Protein 1WRI (pdb70)

InterPro domains:
  IPR001041 2Fe-2S ferredoxin-type iron-sulfur binding domain [PF00111] (9-79)
  IPR001041 2Fe-2S ferredoxin-type iron-sulfur binding domain [PS51085] (2-91)
  IPR001041 2Fe-2S ferredoxin-type iron-sulfur binding domain [cd00207] (4-86)
  IPR006058 2Fe-2S ferredoxin, iron-sulphur binding site [PS00197] (37-45)
  IPR010241 Ferredoxin [2Fe-2S], plant and bacteria [TIGR02008] (1-93)
  IPR012675 Beta-grasp domain superfamily [G3DSA:3.10.20.30] (1-93)
  IPR036010 2Fe-2S ferredoxin-like superfamily [SSF54292] (2-92)

Structure (mmCIF, N/CA/C/O backbone):
data_1WRI
#
_entry.id   1WRI
#
_cell.length_a   97.544
_cell.length_b   29.411
_cell.length_c   32.561
_cell.angle_alpha   90.00
_cell.angle_beta   103.94
_cell.angle_gamma   90.00
#
_symmetry.space_group_name_H-M   'C 1 2 1'
#
loop_
_entity.id
_entity.type
_entity.pdbx_description
1 polymer 'Ferredoxin II'
2 non-polymer 'FE2/S2 (INORGANIC) CLUSTER'
3 non-polymer BENZAMIDINE
4 water water
#
loop_
_atom_site.group_PDB
_atom_site.id
_atom_site.type_symbol
_atom_site.label_atom_id
_atom_site.label_alt_id
_atom_site.label_comp_id
_atom_site.label_asym_id
_atom_site.label_entity_id
_atom_site.label_seq_id
_atom_site.pdbx_PDB_ins_code
_atom_site.Cartn_x
_atom_site.Cartn_y
_atom_site.Cartn_z
_atom_site.occupancy
_atom_site.B_iso_or_equiv
_atom_site.auth_seq_id
_atom_site.auth_comp_id
_atom_site.auth_asym_id
_atom_site.auth_atom_id
_atom_site.pdbx_PDB_model_num
ATOM 1 N N . ALA A 1 1 ? 24.979 13.166 -13.450 1.00 20.99 1 ALA A N 1
ATOM 2 C CA . ALA A 1 1 ? 26.159 13.388 -12.610 1.00 18.27 1 ALA A CA 1
ATOM 3 C C . ALA A 1 1 ? 26.142 14.842 -12.151 1.00 15.32 1 ALA A C 1
ATOM 4 O O . ALA A 1 1 ? 25.425 15.659 -12.718 1.00 19.82 1 ALA A O 1
ATOM 6 N N . TYR A 1 2 ? 26.931 15.088 -11.123 1.00 13.72 2 TYR A N 1
ATOM 7 C CA . TYR A 1 2 ? 27.131 16.458 -10.674 1.00 12.75 2 TYR A CA 1
ATOM 8 C C . TYR A 1 2 ? 28.2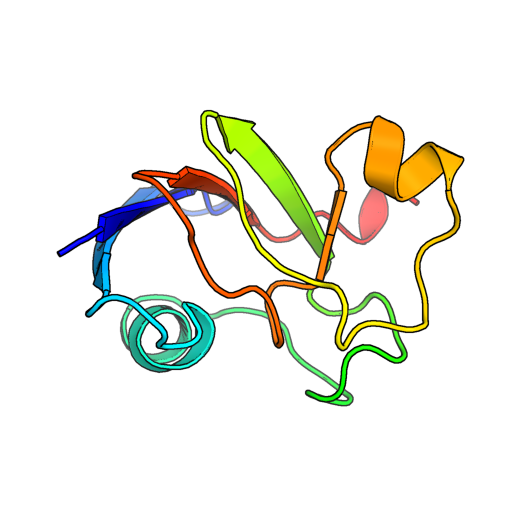91 17.147 -11.386 1.00 12.94 2 TYR A C 1
ATOM 9 O O . TYR A 1 2 ? 29.385 16.587 -11.478 1.00 16.15 2 TYR A O 1
ATOM 18 N N . LYS A 1 3 ? 28.061 18.363 -11.847 1.00 13.70 3 LYS A N 1
ATOM 19 C CA . LYS A 1 3 ? 29.125 19.159 -12.450 1.00 13.81 3 LYS A CA 1
ATOM 20 C C . LYS A 1 3 ? 29.905 19.876 -11.345 1.00 13.54 3 LYS A C 1
ATOM 21 O O . LYS A 1 3 ? 29.314 20.614 -10.565 1.00 16.37 3 LYS A O 1
ATOM 27 N N . VAL A 1 4 ? 31.213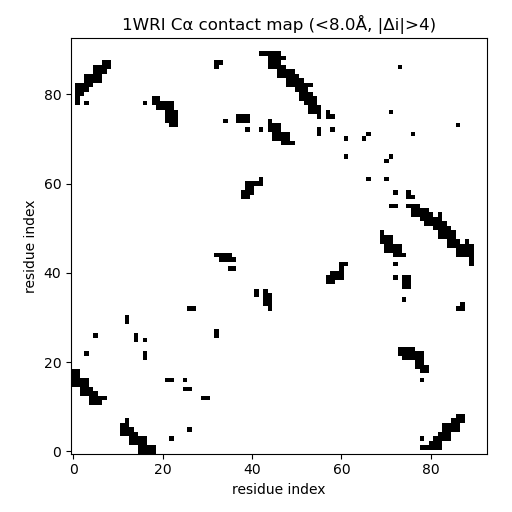 19.638 -11.281 1.00 12.08 4 VAL A N 1
ATOM 28 C CA . VAL A 1 4 ? 32.071 20.280 -10.259 1.00 11.18 4 VAL A CA 1
ATOM 29 C C . VAL A 1 4 ? 33.010 21.207 -10.993 1.00 11.18 4 VAL A C 1
ATOM 30 O O . VAL A 1 4 ? 33.724 20.759 -11.908 1.00 13.73 4 VAL A O 1
ATOM 34 N N . THR A 1 5 ? 33.035 22.462 -10.595 1.00 10.63 5 THR A N 1
ATOM 35 C CA . THR A 1 5 ? 34.046 23.387 -11.090 1.00 10.88 5 THR A CA 1
ATOM 36 C C . THR A 1 5 ? 34.970 23.757 -9.931 1.00 9.89 5 THR A C 1
ATOM 37 O O . THR A 1 5 ? 34.488 24.264 -8.915 1.00 10.86 5 THR A O 1
ATOM 41 N N . LEU A 1 6 ? 36.250 23.495 -10.118 1.00 9.97 6 LEU A N 1
ATOM 42 C CA . LEU A 1 6 ? 37.280 23.941 -9.166 1.00 9.92 6 LEU A CA 1
ATOM 43 C C . LEU A 1 6 ? 37.951 25.176 -9.721 1.00 10.12 6 LEU A C 1
ATOM 44 O O . LEU A 1 6 ? 38.537 25.119 -10.811 1.00 12.04 6 LEU A O 1
ATOM 49 N N . LYS A 1 7 ? 37.834 26.298 -9.029 1.00 9.69 7 LYS A N 1
ATOM 50 C CA . LYS A 1 7 ? 38.446 27.592 -9.400 1.00 10.55 7 LYS A CA 1
ATOM 51 C C . LYS A 1 7 ? 39.758 27.647 -8.647 1.00 9.62 7 LYS A C 1
ATOM 52 O O . LYS A 1 7 ? 39.763 27.938 -7.440 1.00 10.50 7 LYS A O 1
ATOM 58 N N . THR A 1 8 ? 40.866 27.302 -9.341 1.00 11.97 8 THR A N 1
ATOM 59 C CA . THR A 1 8 ? 42.175 27.226 -8.715 1.00 11.46 8 THR A CA 1
ATOM 60 C C . THR A 1 8 ? 42.929 28.506 -8.978 1.00 12.34 8 THR A C 1
ATOM 61 O O . THR A 1 8 ? 42.576 29.255 -9.889 1.00 15.13 8 THR A O 1
ATOM 65 N N . PRO A 1 9 ? 44.016 28.786 -8.277 1.00 12.84 9 PRO A N 1
ATOM 66 C CA . PRO A 1 9 ? 44.805 29.966 -8.577 1.00 15.88 9 PRO A CA 1
ATOM 67 C C . PRO A 1 9 ? 45.363 29.999 -9.997 1.00 20.66 9 PRO A C 1
ATOM 68 O O . PRO A 1 9 ? 45.661 31.091 -10.450 1.00 31.19 9 PRO A O 1
ATOM 72 N N . ASP A 1 10 ? 45.455 28.839 -10.622 1.00 19.03 10 ASP A N 1
ATOM 73 C CA . ASP A 1 10 ? 46.015 28.743 -11.982 1.00 23.18 10 ASP A CA 1
ATOM 74 C C . ASP A 1 10 ? 44.952 28.403 -13.007 1.00 21.79 10 ASP A C 1
ATOM 75 O O . ASP A 1 10 ? 45.295 27.930 -14.092 1.00 33.25 10 ASP A O 1
ATOM 80 N N . GLY A 1 11 ? 43.689 28.633 -12.772 1.00 17.09 11 GLY A N 1
ATOM 81 C CA . GLY A 1 11 ? 42.649 28.347 -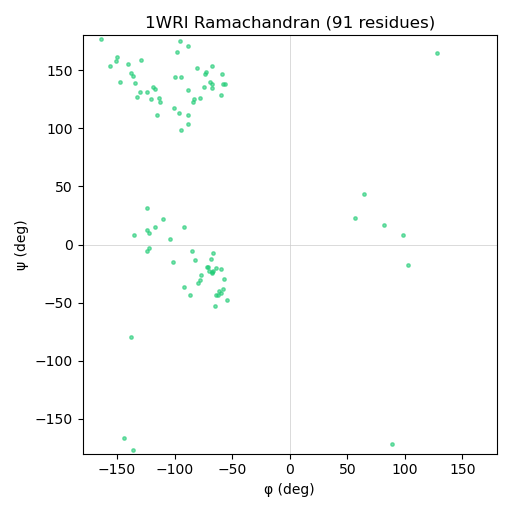13.763 1.00 15.63 11 GLY A CA 1
ATOM 82 C C . GLY A 1 11 ? 41.539 27.511 -13.194 1.00 13.27 11 GLY A C 1
ATOM 83 O O . GLY A 1 11 ? 41.690 26.923 -12.133 1.00 14.86 11 GLY A O 1
ATOM 84 N N . ASP A 1 12 ? 40.446 27.490 -13.931 1.00 12.04 12 ASP A N 1
ATOM 85 C CA . ASP A 1 12 ? 39.279 26.720 -13.526 1.00 12.47 12 ASP A CA 1
ATOM 86 C C . ASP A 1 12 ? 39.241 25.396 -14.277 1.00 12.87 12 ASP A C 1
ATOM 87 O O . ASP A 1 12 ? 39.609 25.332 -15.444 1.00 14.64 12 ASP A O 1
ATOM 92 N N . ILE A 1 13 ? 38.784 24.340 -13.607 1.00 13.02 13 ILE A N 1
ATOM 93 C CA . ILE A 1 13 ? 38.545 23.093 -14.315 1.00 14.29 13 ILE A CA 1
ATOM 94 C C . ILE A 1 13 ? 37.194 22.536 -13.884 1.00 13.85 13 ILE A C 1
ATOM 95 O O . ILE A 1 13 ? 36.844 22.546 -12.728 1.00 14.94 13 ILE A O 1
ATOM 100 N N . THR A 1 14 ? 36.473 22.018 -14.851 1.00 15.81 14 THR A N 1
ATOM 101 C CA . THR A 1 14 ? 35.137 21.460 -14.617 1.00 15.12 14 THR A CA 1
ATOM 102 C C . THR A 1 14 ? 35.146 19.996 -14.978 1.00 15.64 14 THR A C 1
ATOM 103 O O . THR A 1 14 ? 35.725 19.633 -16.021 1.00 20.59 14 THR A O 1
ATOM 107 N N . PHE A 1 15 ? 34.540 19.186 -14.126 1.00 15.56 15 PHE A N 1
ATOM 108 C CA . PHE A 1 15 ? 34.452 17.759 -14.377 1.00 16.02 15 PHE A CA 1
ATOM 109 C C . PHE A 1 15 ? 33.186 17.201 -13.750 1.00 15.93 15 PHE A C 1
ATOM 110 O O . PHE A 1 15 ? 32.606 17.794 -12.845 1.00 18.06 15 PHE A O 1
ATOM 118 N N . ASP A 1 16 ? 32.686 16.036 -14.130 1.00 16.11 16 ASP A N 1
ATOM 119 C CA . ASP A 1 16 ? 31.558 15.386 -13.539 1.00 17.19 16 ASP A CA 1
ATOM 120 C C . ASP A 1 16 ? 31.931 14.378 -12.477 1.00 15.38 16 ASP A C 1
ATOM 121 O O . ASP A 1 16 ? 32.958 13.683 -12.522 1.00 18.72 16 ASP A O 1
ATOM 126 N N . VAL A 1 17 ? 31.074 14.316 -11.454 1.00 15.58 17 VAL A N 1
ATOM 127 C CA . VAL A 1 17 ? 31.203 13.376 -10.329 1.00 15.55 17 VAL A CA 1
ATOM 128 C C . VAL A 1 17 ? 29.918 12.567 -10.232 1.00 15.77 17 VAL A C 1
ATOM 129 O O . VAL A 1 17 ? 28.825 13.131 -10.216 1.00 17.75 17 VAL A O 1
ATOM 133 N N . GLU A 1 18 ? 30.026 11.243 -10.136 1.00 17.41 18 GLU A N 1
ATOM 134 C CA . GLU A 1 18 ? 28.852 10.388 -9.961 1.00 16.95 18 GLU A CA 1
ATOM 135 C C . GLU A 1 18 ? 28.277 10.614 -8.558 1.00 13.55 18 GLU A C 1
ATOM 136 O O . GLU A 1 18 ? 29.014 10.768 -7.597 1.00 14.94 18 GLU A O 1
ATOM 142 N N . PRO A 1 19 ? 26.953 10.661 -8.463 1.00 15.17 19 PRO A N 1
ATOM 143 C CA . PRO A 1 19 ? 26.348 11.038 -7.181 1.00 13.47 19 PRO A CA 1
ATOM 144 C C . PRO A 1 19 ? 26.738 10.104 -6.073 1.00 13.13 19 PRO A C 1
ATOM 145 O O . PRO A 1 19 ? 26.633 8.877 -6.149 1.00 15.24 19 PRO A O 1
ATOM 149 N N . GLY A 1 20 ? 27.213 10.722 -5.003 1.00 12.37 20 GLY A N 1
ATOM 150 C CA . GLY A 1 20 ? 27.677 9.966 -3.845 1.00 13.46 20 GLY A CA 1
ATOM 151 C C . GLY A 1 20 ? 29.169 9.877 -3.744 1.00 12.05 20 GLY A C 1
ATOM 152 O O . GLY A 1 20 ? 29.692 9.564 -2.671 1.00 13.43 20 GLY A O 1
ATOM 153 N N . GLU A 1 21 ? 29.900 10.150 -4.829 1.00 12.43 21 GLU A N 1
ATOM 154 C CA . GLU A 1 21 ? 31.344 10.118 -4.792 1.00 12.83 21 GLU A CA 1
ATOM 155 C C . GLU A 1 21 ? 31.922 11.397 -4.208 1.00 11.60 21 GLU A C 1
ATOM 156 O O . GLU A 1 21 ? 31.321 12.494 -4.346 1.00 13.27 21 GLU A O 1
ATOM 162 N N . ARG A 1 22 ? 33.088 11.317 -3.591 1.00 13.65 22 ARG A N 1
ATOM 163 C CA . ARG A 1 22 ? 33.901 12.473 -3.215 1.00 13.32 22 ARG A CA 1
ATOM 164 C C . ARG A 1 22 ? 34.433 13.184 -4.442 1.00 14.14 22 ARG A C 1
ATOM 165 O O . ARG A 1 22 ? 34.902 12.560 -5.411 1.00 17.58 22 ARG A O 1
ATOM 178 N N . LEU A 1 23 ? 34.417 14.520 -4.435 1.00 10.57 23 LEU A N 1
ATOM 179 C CA . LEU A 1 23 ? 34.969 15.242 -5.573 1.00 11.76 23 LEU A CA 1
ATOM 180 C C 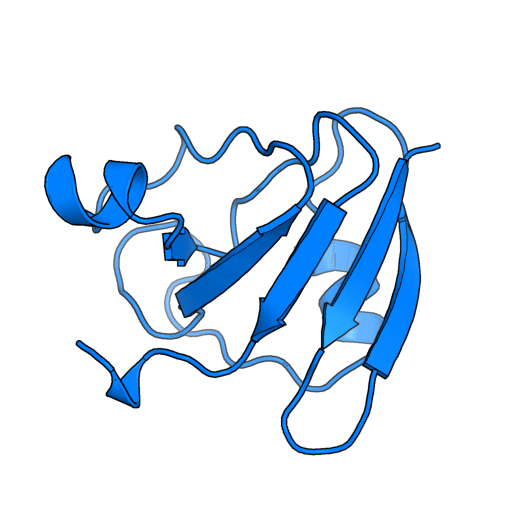. LEU A 1 23 ? 36.479 15.154 -5.654 1.00 11.30 23 LEU A C 1
ATOM 181 O O . LEU A 1 23 ? 37.028 15.402 -6.755 1.00 12.54 23 LEU A O 1
ATOM 186 N N . ILE A 1 24 ? 37.165 14.815 -4.549 1.00 10.85 24 ILE A N 1
ATOM 187 C CA . ILE A 1 24 ? 38.618 14.861 -4.590 1.00 11.16 24 ILE A CA 1
ATOM 188 C C . ILE A 1 24 ? 39.214 13.786 -5.460 1.00 11.89 24 ILE A C 1
ATOM 189 O O . ILE A 1 24 ? 40.340 13.931 -5.936 1.00 13.59 24 ILE A O 1
ATOM 194 N N . ASP A 1 25 ? 38.443 12.691 -5.682 1.00 13.47 25 ASP A N 1
ATOM 195 C CA . ASP A 1 25 ? 39.068 11.592 -6.435 1.00 17.71 25 ASP A CA 1
ATOM 196 C C . ASP A 1 25 ? 39.396 12.014 -7.834 1.00 18.39 25 ASP A C 1
ATOM 197 O O . ASP A 1 25 ? 40.519 11.839 -8.277 1.00 23.14 25 ASP A O 1
ATOM 202 N N . ILE A 1 26 ? 38.432 12.549 -8.565 1.00 16.02 26 ILE A N 1
ATOM 203 C CA . ILE A 1 26 ? 38.719 13.039 -9.928 1.00 16.40 26 ILE A CA 1
ATOM 204 C C . ILE A 1 26 ? 39.372 14.395 -9.825 1.00 14.89 26 ILE A C 1
ATOM 205 O O . ILE A 1 26 ? 40.262 14.700 -10.630 1.00 16.16 26 ILE A O 1
ATOM 210 N N . GLY A 1 27 ? 39.043 15.224 -8.830 1.00 13.89 27 GLY A N 1
ATOM 211 C CA . GLY A 1 27 ? 39.680 16.534 -8.721 1.00 13.44 27 GLY A CA 1
ATOM 212 C C . GLY A 1 27 ? 41.191 16.454 -8.700 1.00 12.66 27 GLY A C 1
ATOM 213 O O . GLY A 1 27 ? 41.867 17.225 -9.392 1.00 15.25 27 GLY A O 1
ATOM 214 N N . SER A 1 28 ? 41.736 15.535 -7.860 1.00 13.55 28 SER A N 1
ATOM 215 C CA . SER A 1 28 ? 43.201 15.377 -7.798 1.00 15.52 28 SER A CA 1
ATOM 216 C C . SER A 1 28 ? 43.816 14.891 -9.084 1.00 17.79 28 SER A C 1
ATOM 217 O O . SER A 1 28 ? 45.033 14.971 -9.284 1.00 21.54 28 SER A O 1
ATOM 221 N N . GLU A 1 29 ? 42.996 14.282 -9.951 1.00 20.29 29 GLU A N 1
ATOM 222 C CA . GLU A 1 29 ? 43.457 13.827 -11.278 1.00 23.99 29 GLU A CA 1
ATOM 223 C C . GLU A 1 29 ? 43.553 15.005 -12.237 1.00 22.82 29 GLU A C 1
ATOM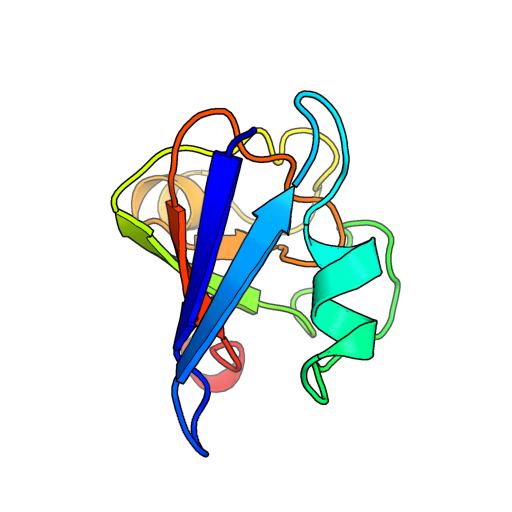 224 O O . GLU A 1 29 ? 44.389 15.118 -13.128 1.00 35.01 29 GLU A O 1
ATOM 230 N N . LYS A 1 30 ? 42.693 16.014 -12.030 1.00 18.21 30 LYS A N 1
ATOM 231 C CA . LYS A 1 30 ? 42.538 17.084 -13.003 1.00 19.49 30 LYS A CA 1
ATOM 232 C C . LYS A 1 30 ? 43.271 18.357 -12.606 1.00 18.31 30 LYS A C 1
ATOM 233 O O . LYS A 1 30 ? 43.486 19.233 -13.464 1.00 25.60 30 LYS A O 1
ATOM 239 N N . ALA A 1 31 ? 43.662 18.436 -11.336 1.00 16.60 31 ALA A N 1
ATOM 240 C CA . ALA A 1 31 ? 44.367 19.622 -10.830 1.00 16.93 31 ALA A CA 1
ATOM 241 C C . ALA A 1 31 ? 45.292 19.187 -9.686 1.00 15.26 31 ALA A C 1
ATOM 242 O O . ALA A 1 31 ? 45.082 18.156 -9.075 1.00 17.50 31 ALA A O 1
ATOM 244 N N . ASP A 1 32 ? 46.308 20.010 -9.434 1.00 15.77 32 ASP A N 1
ATOM 245 C CA . ASP A 1 32 ? 47.187 19.742 -8.283 1.00 16.11 32 ASP A CA 1
ATOM 246 C C . ASP A 1 32 ? 46.521 20.447 -7.111 1.00 14.47 32 ASP A C 1
ATOM 247 O O . ASP A 1 32 ? 46.426 21.689 -7.043 1.00 23.17 32 ASP A O 1
ATOM 252 N N . LEU A 1 33 ? 46.016 19.649 -6.202 1.00 10.95 33 LEU A N 1
ATOM 253 C CA . LEU A 1 33 ? 45.249 20.130 -5.072 1.00 10.51 33 LEU A CA 1
ATOM 254 C C . LEU A 1 33 ? 45.956 19.806 -3.782 1.00 9.77 33 LEU A C 1
ATOM 255 O O . LEU A 1 33 ? 46.400 18.70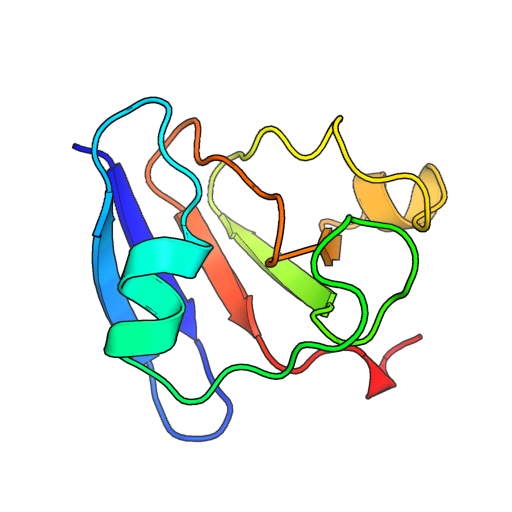0 -3.598 1.00 11.45 33 LEU A O 1
ATOM 260 N N . PRO A 1 34 ? 46.083 20.734 -2.832 1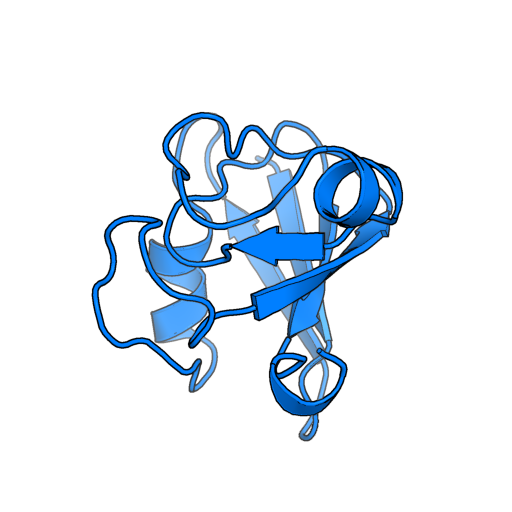.00 9.33 34 PRO A N 1
ATOM 261 C CA . PRO A 1 34 ? 46.841 20.428 -1.610 1.00 9.14 34 PRO A CA 1
ATOM 262 C C . PRO A 1 34 ? 46.100 19.529 -0.670 1.00 8.04 34 PRO A C 1
ATOM 263 O O . PRO A 1 34 ? 44.910 19.747 -0.392 1.00 9.25 34 PRO A O 1
ATOM 267 N N . LEU A 1 35 ? 46.804 18.552 -0.140 1.00 9.11 35 LEU A N 1
ATOM 268 C CA . LEU A 1 35 ? 46.277 17.609 0.796 1.00 9.55 35 LEU A CA 1
ATOM 269 C C . LEU A 1 35 ? 47.331 17.326 1.864 1.00 8.87 35 LEU A C 1
ATOM 270 O O . LEU A 1 35 ? 48.514 17.360 1.587 1.00 9.93 35 LEU A O 1
ATOM 277 N N . SER A 1 36 ? 46.893 16.906 3.041 1.00 10.72 36 SER A N 1
ATOM 278 C CA . SER A 1 36 ? 47.770 16.454 4.108 1.00 12.13 36 SER A CA 1
ATOM 279 C C . SER A 1 36 ? 47.154 15.206 4.759 1.00 11.78 36 SER A C 1
ATOM 280 O O . SER A 1 36 ? 47.583 14.084 4.475 1.00 15.17 36 SER A O 1
ATOM 284 N N . CYS A 1 37 ? 46.180 15.368 5.633 1.00 12.03 37 CYS A N 1
ATOM 285 C CA . CYS A 1 37 ? 45.607 14.245 6.363 1.00 12.97 37 CYS A CA 1
ATOM 286 C C . CYS A 1 37 ? 44.644 13.387 5.542 1.00 12.85 37 CYS A C 1
ATOM 287 O O . CYS A 1 37 ? 44.471 12.218 5.833 1.00 15.03 37 CYS A O 1
ATOM 290 N N . GLN A 1 38 ? 44.011 13.972 4.520 1.00 12.36 38 GLN A N 1
ATOM 291 C CA . GLN A 1 38 ? 43.000 13.350 3.680 1.00 13.23 38 GLN A CA 1
ATOM 292 C C . GLN A 1 38 ? 41.803 12.802 4.454 1.00 14.73 38 GLN A C 1
ATOM 293 O O . GLN A 1 38 ? 41.069 11.939 3.924 1.00 18.26 38 GLN A O 1
ATOM 299 N N . ALA A 1 39 ? 41.564 13.313 5.653 1.00 13.38 39 ALA A N 1
ATOM 300 C CA . ALA A 1 39 ? 40.584 12.719 6.555 1.00 15.53 39 ALA A CA 1
ATOM 301 C C . ALA A 1 39 ? 39.684 13.749 7.217 1.00 14.14 39 ALA A C 1
ATOM 302 O O . ALA A 1 39 ? 38.894 13.425 8.092 1.00 20.17 39 ALA A O 1
ATOM 304 N N . GLY A 1 40 ? 39.758 14.993 6.810 1.00 12.44 40 GLY A N 1
ATOM 305 C CA . GLY A 1 40 ? 38.862 15.989 7.378 1.00 12.36 40 GLY A CA 1
ATOM 306 C C . GLY A 1 40 ? 39.306 16.561 8.713 1.00 11.65 40 GLY A C 1
ATOM 307 O O . GLY A 1 40 ? 38.476 17.192 9.360 1.00 13.45 40 GLY A O 1
ATOM 308 N N . ALA A 1 41 ? 40.577 16.393 9.068 1.00 12.30 41 ALA A N 1
ATOM 309 C CA . ALA A 1 41 ? 41.047 16.795 10.391 1.00 13.09 41 ALA A CA 1
ATOM 310 C C . ALA A 1 41 ? 42.072 17.878 10.371 1.00 12.25 41 ALA A C 1
ATOM 311 O O . ALA A 1 41 ? 42.755 18.126 11.378 1.00 21.41 41 ALA A O 1
ATOM 313 N N . CYS A 1 42 ? 42.258 18.577 9.264 1.00 11.95 42 CYS A N 1
ATOM 314 C CA . CYS A 1 42 ? 43.193 19.689 9.203 1.00 12.30 42 CYS A CA 1
ATOM 315 C C . CYS A 1 42 ? 42.560 20.734 8.277 1.00 13.19 42 CYS A C 1
ATOM 316 O O . CYS A 1 42 ? 41.351 20.711 7.992 1.00 16.81 42 CYS A O 1
ATOM 319 N N . SER A 1 43 ? 43.297 21.701 7.842 1.00 14.92 43 SER A N 1
ATOM 320 C CA . SER A 1 43 ? 42.724 22.688 6.935 1.00 12.73 43 SER A CA 1
ATOM 321 C C . SER A 1 43 ? 43.558 22.743 5.664 1.00 10.59 43 SER A C 1
ATOM 322 O O . SER A 1 43 ? 43.375 23.690 4.888 1.00 10.73 43 SER A O 1
ATOM 325 N N . THR A 1 44 ? 44.464 21.785 5.419 1.00 9.43 44 THR A N 1
ATOM 326 C CA . THR A 1 44 ? 45.363 21.908 4.267 1.00 9.48 44 THR A CA 1
ATOM 327 C C . THR A 1 44 ? 44.612 22.034 2.953 1.00 7.88 44 THR A C 1
ATOM 328 O O . THR A 1 44 ? 45.018 22.786 2.056 1.00 8.82 44 THR A O 1
ATOM 332 N N . CYS A 1 45 ? 43.524 21.304 2.835 1.00 8.04 45 CYS A N 1
ATOM 333 C CA . CYS A 1 45 ? 42.740 21.218 1.590 1.00 7.51 45 CYS A CA 1
ATOM 334 C C . CYS A 1 45 ? 41.636 22.238 1.543 1.00 7.36 45 CYS A C 1
ATOM 335 O O . CYS A 1 45 ? 40.731 22.151 0.687 1.00 8.25 45 CYS A O 1
ATOM 338 N N . LEU A 1 46 ? 41.656 23.263 2.403 1.00 7.58 46 LEU A N 1
ATOM 339 C CA . LEU A 1 46 ? 40.523 24.190 2.492 1.00 7.61 46 LEU A CA 1
ATOM 340 C C . LEU A 1 46 ? 40.188 24.825 1.145 1.00 7.08 46 LEU A C 1
ATOM 341 O O . LEU A 1 46 ? 41.075 25.258 0.396 1.00 7.68 46 LEU A O 1
ATOM 346 N N . GLY A 1 47 ? 38.894 24.907 0.907 1.00 7.49 47 GLY A N 1
ATOM 347 C CA . GLY A 1 47 ? 38.353 25.676 -0.218 1.00 7.74 47 GLY A CA 1
ATOM 348 C C . GLY A 1 47 ? 37.162 26.479 0.257 1.00 7.19 47 GLY A C 1
ATOM 349 O O . GLY A 1 47 ? 36.805 26.434 1.449 1.00 7.75 47 GLY A O 1
ATOM 350 N N . LYS A 1 48 ? 36.520 27.189 -0.663 1.00 7.71 48 LYS A N 1
ATOM 351 C CA . LYS A 1 48 ? 35.328 27.974 -0.362 1.00 8.30 48 LYS A CA 1
ATOM 352 C C . LYS A 1 48 ? 34.295 27.685 -1.413 1.00 7.24 48 LYS A C 1
ATOM 353 O O . LYS A 1 48 ? 34.559 27.797 -2.597 1.00 8.74 48 LYS A O 1
ATOM 359 N N . ILE A 1 49 ? 33.093 27.303 -0.993 1.00 7.58 49 ILE A N 1
ATOM 360 C CA . ILE A 1 49 ? 32.015 27.017 -1.939 1.00 7.34 49 ILE A CA 1
ATOM 361 C C . ILE A 1 49 ? 31.423 28.331 -2.420 1.00 7.82 49 ILE A C 1
ATOM 362 O O . ILE A 1 49 ? 30.979 29.131 -1.627 1.00 10.38 49 ILE A O 1
ATOM 367 N N . VAL A 1 50 ? 31.386 28.492 -3.740 1.00 8.43 50 VAL A N 1
ATOM 368 C CA . VAL A 1 50 ? 30.792 29.656 -4.383 1.00 9.77 50 VAL A CA 1
ATOM 369 C C . VAL A 1 50 ? 29.330 29.393 -4.713 1.00 9.88 50 VAL A C 1
ATOM 370 O O . VAL A 1 50 ? 28.503 30.303 -4.628 1.00 15.54 50 VAL A O 1
ATOM 374 N N . SER A 1 51 ? 28.972 28.181 -5.103 1.00 8.81 51 SER A N 1
ATOM 375 C CA . SER A 1 51 ? 27.571 27.842 -5.410 1.00 9.97 51 SER A CA 1
ATOM 376 C C . SER A 1 51 ? 27.409 26.339 -5.229 1.00 8.41 51 SER A C 1
ATOM 377 O O . SER A 1 51 ? 28.386 25.579 -5.383 1.00 8.91 51 SER A O 1
ATOM 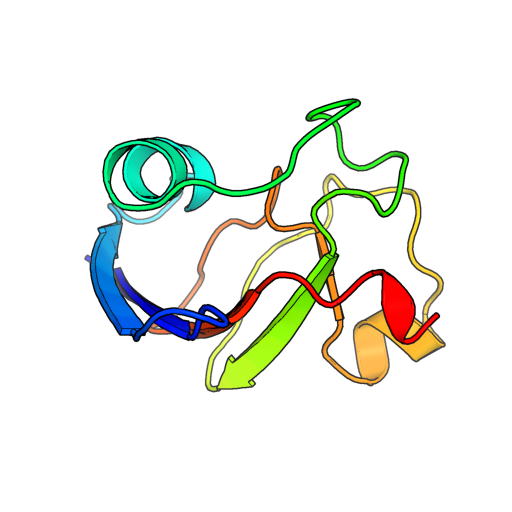380 N N . GLY A 1 52 ? 26.185 25.936 -4.929 1.00 8.62 52 GLY A N 1
ATOM 381 C CA . GLY A 1 52 ? 25.868 24.537 -4.754 1.00 9.22 52 GLY A CA 1
ATOM 382 C C . GLY A 1 52 ? 26.074 24.051 -3.321 1.00 8.00 52 GLY A C 1
ATOM 383 O O . GLY A 1 52 ? 26.325 24.818 -2.412 1.00 9.21 52 GLY A O 1
ATOM 384 N N . THR A 1 53 ? 25.959 22.749 -3.164 1.00 9.64 53 THR A N 1
ATOM 385 C CA . THR A 1 53 ? 25.958 22.140 -1.839 1.00 12.18 53 THR A CA 1
ATOM 386 C C . THR A 1 53 ? 26.828 20.906 -1.795 1.00 8.41 53 THR A C 1
ATOM 387 O O . THR A 1 53 ? 26.884 20.145 -2.794 1.00 9.91 53 THR A O 1
ATOM 393 N N . VAL A 1 54 ? 27.476 20.669 -0.689 1.00 8.57 54 VAL A N 1
ATOM 394 C CA . VAL A 1 54 ? 28.200 19.422 -0.438 1.00 8.74 54 VAL A CA 1
ATOM 395 C C . VAL A 1 54 ? 27.786 18.848 0.905 1.00 9.10 54 VAL A C 1
ATOM 396 O O . VAL A 1 54 ? 27.348 19.554 1.811 1.00 11.97 54 VAL A O 1
ATOM 400 N N . ASP A 1 55 ? 28.004 17.557 1.063 1.00 9.40 55 ASP A N 1
ATOM 401 C CA . ASP A 1 55 ? 28.056 16.905 2.352 1.00 9.49 55 ASP A CA 1
ATOM 402 C C . ASP A 1 55 ? 29.528 16.801 2.758 1.00 8.80 55 ASP A C 1
ATOM 403 O O . ASP A 1 55 ? 30.306 16.087 2.151 1.00 10.41 55 ASP A O 1
ATOM 408 N N . GLN A 1 56 ? 29.900 17.524 3.817 1.00 9.17 56 GLN A N 1
ATOM 409 C CA . GLN A 1 56 ? 31.270 17.423 4.356 1.00 9.00 56 GLN A CA 1
ATOM 410 C C . GLN A 1 56 ? 31.182 17.042 5.838 1.00 10.24 56 GLN A C 1
ATOM 411 O O . GLN A 1 56 ? 32.033 17.373 6.658 1.00 10.64 56 GLN A O 1
ATOM 417 N N . SER A 1 57 ? 30.133 16.275 6.169 1.00 10.93 57 SER A N 1
ATOM 418 C CA . SER A 1 57 ? 29.946 15.911 7.583 1.00 13.53 57 SER A CA 1
ATOM 419 C C . SER A 1 57 ? 31.019 14.948 8.105 1.00 14.74 57 SER A C 1
ATOM 420 O O . SER A 1 57 ? 31.111 14.835 9.323 1.00 19.45 57 SER A O 1
ATOM 423 N N . GLU A 1 58 ? 31.821 14.348 7.237 1.00 14.96 58 GLU A N 1
ATOM 424 C CA . GLU A 1 58 ? 32.977 13.524 7.641 1.00 15.84 58 GLU A CA 1
ATOM 425 C C . GLU A 1 58 ? 34.058 14.411 8.289 1.00 14.53 58 GLU A C 1
ATOM 426 O O . GLU A 1 58 ? 34.860 13.887 9.036 1.00 17.62 58 GLU A O 1
ATOM 436 N N . GLY A 1 59 ? 34.068 15.719 7.982 1.00 13.05 59 GLY A N 1
ATOM 437 C CA . GLY A 1 59 ? 35.079 16.617 8.542 1.00 12.02 59 GLY A CA 1
ATOM 438 C C . GLY A 1 59 ? 34.914 16.939 10.002 1.00 11.57 59 GLY A C 1
ATOM 439 O O . GLY A 1 59 ? 33.815 16.952 10.556 1.00 16.23 59 GLY A O 1
ATOM 440 N N . SER A 1 60 ? 36.046 17.162 10.677 1.00 12.07 60 SER A N 1
ATOM 441 C CA . SER A 1 60 ? 36.060 17.466 12.108 1.00 14.84 60 SER A CA 1
ATOM 442 C C . SER A 1 60 ? 36.782 18.774 12.398 1.00 13.85 60 SER A C 1
ATOM 443 O O . SER A 1 60 ? 36.821 19.252 13.538 1.00 21.00 60 SER A O 1
ATOM 446 N N . PHE A 1 61 ? 37.406 19.439 11.438 1.00 11.59 61 PHE A N 1
ATOM 447 C CA . PHE A 1 61 ? 38.254 20.598 11.725 1.00 11.39 61 PHE A CA 1
ATOM 448 C C . PHE A 1 61 ? 37.492 21.892 11.794 1.00 10.75 61 PHE A C 1
ATOM 449 O O . PHE A 1 61 ? 37.834 22.758 12.628 1.00 12.82 61 PHE A O 1
ATOM 457 N N . LEU A 1 62 ? 36.563 22.126 10.862 1.00 10.47 62 LEU A N 1
ATOM 458 C CA . LEU A 1 62 ? 35.925 23.452 10.785 1.00 10.01 62 LEU A CA 1
ATOM 459 C C . LEU A 1 62 ? 34.934 23.670 11.915 1.00 9.52 62 LEU A C 1
ATOM 460 O O . LEU A 1 62 ? 34.242 22.766 12.376 1.00 13.14 62 LEU A O 1
ATOM 465 N N . ASP A 1 63 ? 34.838 24.920 12.355 1.00 9.89 63 ASP A N 1
ATOM 466 C CA . ASP A 1 63 ? 33.824 25.286 13.350 1.00 10.54 63 ASP A CA 1
ATOM 467 C C . ASP A 1 63 ? 32.529 25.682 12.617 1.00 9.53 63 ASP A C 1
ATOM 468 O O . ASP A 1 63 ? 32.452 25.828 11.379 1.00 9.76 63 ASP A O 1
ATOM 473 N N . ASP A 1 64 ? 31.453 25.855 13.379 1.00 11.13 64 ASP A N 1
ATOM 474 C CA . ASP A 1 64 ? 30.134 26.120 12.773 1.00 11.05 64 ASP A CA 1
ATOM 475 C C . ASP A 1 64 ? 30.185 27.380 11.947 1.00 11.13 64 ASP A C 1
ATOM 476 O O . ASP A 1 64 ? 29.578 27.438 10.868 1.00 12.63 64 ASP A O 1
ATOM 481 N N . GLU A 1 65 ? 30.849 28.444 12.426 1.00 11.96 65 GLU A N 1
ATOM 482 C CA . GLU A 1 65 ? 30.876 29.719 11.662 1.00 13.19 65 GLU A CA 1
ATOM 483 C C . GLU A 1 65 ? 31.587 29.504 10.354 1.00 10.53 65 GLU A C 1
ATOM 484 O O . GLU A 1 65 ? 31.149 30.013 9.315 1.00 11.35 65 GLU A O 1
ATOM 490 N N . GLN A 1 66 ? 32.708 28.788 10.361 1.00 9.86 66 GLN A N 1
ATOM 491 C CA . GLN A 1 66 ? 33.427 28.561 9.094 1.00 9.22 66 GLN A CA 1
ATOM 492 C C . GLN A 1 66 ? 32.560 27.776 8.119 1.00 8.77 66 GLN A C 1
ATOM 493 O O . GLN A 1 66 ? 32.528 28.075 6.932 1.00 9.11 66 GLN A O 1
ATOM 499 N N . ILE A 1 67 ? 31.870 26.743 8.581 1.00 8.53 67 ILE A N 1
ATOM 500 C CA . ILE A 1 67 ? 30.955 26.017 7.688 1.00 9.56 67 ILE A CA 1
ATOM 501 C C . ILE A 1 67 ? 29.861 26.936 7.182 1.00 8.80 67 ILE A C 1
ATOM 502 O O . ILE A 1 67 ? 29.488 26.880 5.996 1.00 9.04 67 ILE A O 1
ATOM 508 N N . GLU A 1 68 ? 29.345 27.792 8.041 1.00 8.99 68 GLU A N 1
ATOM 509 C CA . GLU A 1 68 ? 28.252 28.709 7.673 1.00 9.82 68 GLU A CA 1
ATOM 510 C C . GLU A 1 68 ? 28.714 29.744 6.664 1.00 8.39 68 GLU A C 1
ATOM 511 O O . GLU A 1 68 ? 27.891 30.263 5.927 1.00 10.06 68 GLU A O 1
ATOM 517 N N . GLN A 1 69 ? 30.004 30.035 6.633 1.00 9.30 69 GLN A N 1
ATOM 518 C CA . GLN A 1 69 ? 30.543 30.984 5.667 1.00 9.58 69 GLN A CA 1
ATOM 519 C C . GLN A 1 69 ? 30.850 30.335 4.320 1.00 8.73 69 GLN A C 1
ATOM 520 O O . GLN A 1 69 ? 31.252 31.012 3.385 1.00 11.41 69 GLN A O 1
ATOM 526 N N . GLY A 1 70 ? 30.708 29.008 4.220 1.00 8.75 70 GLY A N 1
ATOM 527 C CA . GLY A 1 70 ? 30.919 28.320 2.947 1.00 9.92 70 GLY A CA 1
ATOM 528 C C . GLY A 1 70 ? 32.307 27.684 2.835 1.00 8.02 70 GLY A C 1
ATOM 529 O O . GLY A 1 70 ? 32.615 27.148 1.772 1.00 9.18 70 GLY A O 1
ATOM 530 N N . TYR A 1 71 ? 33.109 27.658 3.884 1.00 7.57 71 TYR A N 1
ATOM 531 C CA . TYR A 1 71 ? 34.380 26.911 3.788 1.00 7.21 71 TYR A CA 1
ATOM 532 C C . TYR A 1 71 ? 34.130 25.430 3.675 1.00 6.97 71 TYR A C 1
ATOM 533 O O . TYR A 1 71 ? 33.122 24.902 4.184 1.00 8.02 71 TYR A O 1
ATOM 542 N N . VAL A 1 72 ? 35.050 24.712 3.062 1.00 7.14 72 VAL A N 1
ATOM 543 C CA . VAL A 1 72 ? 34.874 23.294 2.777 1.00 7.49 72 VAL A CA 1
ATOM 544 C C . VAL A 1 72 ? 36.230 22.609 2.855 1.00 7.40 72 VAL A C 1
ATOM 545 O O . VAL A 1 72 ? 37.252 23.128 2.385 1.00 7.92 72 VAL A O 1
ATOM 549 N N . LEU A 1 73 ? 36.195 21.422 3.436 1.00 7.35 73 LEU A N 1
ATOM 550 C CA . LEU A 1 73 ? 37.358 20.505 3.395 1.00 7.99 73 LEU A CA 1
ATOM 551 C C . LEU A 1 73 ? 37.197 19.691 2.134 1.00 7.30 73 LEU A C 1
ATOM 552 O O . LEU A 1 73 ? 36.363 18.799 2.010 1.00 8.52 73 LEU A O 1
ATOM 559 N N . THR A 1 74 ? 37.991 20.045 1.112 1.00 7.60 74 THR A N 1
ATOM 560 C CA . THR A 1 74 ? 37.822 19.419 -0.213 1.00 8.08 74 THR A CA 1
ATOM 561 C C . THR A 1 74 ? 38.174 17.935 -0.184 1.00 8.24 74 THR A C 1
ATOM 562 O O . THR A 1 74 ? 37.677 17.222 -1.080 1.00 9.88 74 THR A O 1
ATOM 566 N N . CYS A 1 75 ? 38.981 17.454 0.778 1.00 8.32 75 CYS A N 1
ATOM 567 C CA . CYS A 1 75 ? 39.377 16.033 0.730 1.00 9.54 75 CYS A CA 1
ATOM 568 C C . CYS A 1 75 ? 38.227 15.095 1.080 1.00 9.28 75 CYS A C 1
ATOM 569 O O . CYS A 1 75 ? 38.301 13.932 0.737 1.00 10.89 75 CYS A O 1
ATOM 572 N N . ILE A 1 76 ? 37.177 15.583 1.746 1.00 9.01 76 ILE A N 1
ATOM 573 C CA . ILE A 1 76 ? 36.078 14.696 2.140 1.00 9.59 76 ILE A CA 1
ATOM 574 C C . ILE A 1 76 ? 34.739 15.148 1.587 1.00 10.36 76 ILE A C 1
ATOM 575 O O . ILE A 1 76 ? 33.710 14.518 1.800 1.00 12.86 76 ILE A O 1
ATOM 580 N N . ALA A 1 77 ? 34.681 16.297 0.884 1.00 8.81 77 ALA A N 1
ATOM 581 C CA . ALA A 1 77 ? 33.417 16.809 0.421 1.00 8.71 77 ALA A CA 1
ATOM 582 C C . ALA A 1 77 ? 32.777 15.945 -0.638 1.00 8.40 77 ALA A C 1
ATOM 583 O O . ALA A 1 77 ? 33.413 15.565 -1.636 1.00 9.58 77 ALA A O 1
ATOM 585 N N . ILE A 1 78 ? 31.459 15.696 -0.473 1.00 8.90 78 ILE A N 1
ATOM 586 C CA . ILE A 1 78 ? 30.665 14.915 -1.418 1.00 9.38 78 ILE A CA 1
ATOM 587 C C . ILE A 1 78 ? 29.612 15.836 -2.046 1.00 8.45 78 ILE A C 1
ATOM 588 O O . ILE A 1 78 ? 28.717 16.294 -1.335 1.00 9.04 78 ILE A O 1
ATOM 593 N N . PRO A 1 79 ? 29.694 16.162 -3.337 1.00 9.00 79 PRO A N 1
ATOM 594 C CA . PRO A 1 79 ? 28.658 17.067 -3.895 1.00 9.24 79 PRO A CA 1
ATOM 595 C C . PRO A 1 79 ? 27.274 16.495 -3.745 1.00 8.73 79 PRO A C 1
ATOM 596 O O . PRO A 1 79 ? 27.042 15.305 -3.858 1.00 9.84 79 PRO A O 1
ATOM 600 N N . GLU A 1 80 ? 26.305 17.421 -3.540 1.00 8.60 80 GLU A N 1
ATOM 601 C CA . GLU A 1 80 ? 24.880 17.109 -3.564 1.00 9.54 80 GLU A CA 1
ATOM 602 C C . GLU A 1 80 ? 24.156 17.954 -4.599 1.00 9.87 80 GLU A C 1
ATOM 603 O O . GLU A 1 80 ? 22.919 17.911 -4.652 1.00 10.82 80 GLU A O 1
ATOM 609 N N . SER A 1 81 ? 24.897 18.645 -5.413 1.00 9.96 81 SER A N 1
ATOM 610 C CA . SER A 1 81 ? 24.374 19.443 -6.560 1.00 9.97 81 SER A CA 1
ATOM 611 C C . SER A 1 81 ? 25.580 19.712 -7.430 1.00 9.88 81 SER A C 1
ATOM 612 O O . SER A 1 81 ? 26.723 19.436 -7.078 1.00 11.06 81 SER A O 1
ATOM 615 N N . ASP A 1 82 ? 25.345 20.362 -8.577 1.00 10.99 82 ASP A N 1
ATOM 616 C CA . ASP A 1 82 ? 26.465 21.007 -9.260 1.00 11.03 82 ASP A CA 1
ATOM 617 C C . ASP A 1 82 ? 27.076 21.993 -8.282 1.00 9.58 82 ASP A C 1
ATOM 618 O O . ASP A 1 82 ? 26.367 22.702 -7.554 1.00 10.44 82 ASP A O 1
ATOM 623 N N . VAL A 1 83 ? 28.406 22.047 -8.244 1.00 9.57 83 VAL A N 1
ATOM 624 C CA . VAL A 1 83 ? 29.054 22.893 -7.224 1.00 9.86 83 VAL A CA 1
ATOM 625 C C . VAL A 1 83 ? 30.215 23.628 -7.865 1.00 9.63 83 VAL A C 1
ATOM 626 O O . VAL A 1 83 ? 30.905 23.083 -8.756 1.00 12.48 83 VAL A O 1
ATOM 632 N N . VAL A 1 84 ? 30.480 24.834 -7.388 1.00 8.65 84 VAL A N 1
ATOM 633 C CA . VAL A 1 84 ? 31.667 25.626 -7.773 1.00 8.64 84 VAL A CA 1
ATOM 634 C C . VAL A 1 84 ? 32.431 25.890 -6.489 1.00 8.16 84 VAL A C 1
ATOM 635 O O . VAL A 1 84 ? 31.824 26.420 -5.531 1.00 8.64 84 VAL A O 1
ATOM 639 N N . ILE A 1 85 ? 33.717 25.531 -6.442 1.00 8.38 85 ILE A N 1
ATOM 640 C CA . ILE A 1 85 ? 34.527 25.691 -5.234 1.00 7.97 85 ILE A CA 1
ATOM 641 C C . ILE A 1 85 ? 35.832 26.399 -5.621 1.00 8.11 85 ILE A C 1
ATOM 642 O O . ILE A 1 85 ? 36.467 25.952 -6.570 1.00 9.18 85 ILE A O 1
ATOM 647 N N . GLU A 1 86 ? 36.189 27.433 -4.876 1.00 8.18 86 GLU A N 1
ATOM 648 C CA . GLU A 1 86 ? 37.507 28.022 -4.960 1.00 8.34 86 GLU A CA 1
ATOM 649 C C . GLU A 1 86 ? 38.487 27.242 -4.107 1.00 7.64 86 GLU A C 1
ATOM 650 O O . GLU A 1 86 ? 38.216 27.050 -2.916 1.00 9.82 86 GLU A O 1
ATOM 656 N N . THR A 1 87 ? 39.586 26.783 -4.672 1.00 8.44 87 THR A N 1
ATOM 657 C CA . THR A 1 87 ? 40.521 25.936 -3.945 1.00 8.34 87 THR A CA 1
ATOM 658 C C . THR A 1 87 ? 41.637 26.783 -3.349 1.00 8.00 87 THR A C 1
ATOM 659 O O . THR A 1 87 ? 41.730 27.991 -3.572 1.00 9.53 87 THR A O 1
ATOM 663 N N . HIS A 1 88 ? 42.509 26.138 -2.577 1.00 8.49 88 HIS A N 1
ATOM 664 C CA . HIS A 1 88 ? 43.746 26.804 -2.129 1.00 9.20 88 HIS A CA 1
ATOM 665 C C . HIS A 1 88 ? 43.430 27.986 -1.225 1.00 8.92 88 HIS A C 1
ATOM 666 O O . HIS A 1 88 ? 44.051 29.061 -1.323 1.00 11.02 88 HIS A O 1
ATOM 673 N N . LYS A 1 89 ? 42.483 27.786 -0.289 1.00 9.14 89 LYS A N 1
ATOM 674 C CA . LYS A 1 89 ? 42.035 28.877 0.567 1.00 9.89 89 LYS A CA 1
ATOM 675 C C . LYS A 1 89 ? 42.577 28.834 1.993 1.00 9.78 89 LYS A C 1
ATOM 676 O O . LYS A 1 89 ? 42.187 29.679 2.805 1.00 11.38 89 LYS A O 1
ATOM 682 N N . GLU A 1 90 ? 43.471 27.902 2.350 1.00 9.87 90 GLU A N 1
ATOM 683 C CA . GLU A 1 90 ? 43.910 27.840 3.751 1.00 11.03 90 GLU A CA 1
ATOM 684 C C . GLU A 1 90 ? 44.513 29.140 4.257 1.00 13.00 90 GLU A C 1
ATOM 685 O O . GLU A 1 90 ? 44.319 29.433 5.456 1.00 16.48 90 GLU A O 1
ATOM 691 N N . ASP A 1 91 ? 45.132 29.935 3.407 1.00 12.72 91 ASP A N 1
ATOM 692 C CA . ASP A 1 91 ? 45.694 31.215 3.893 1.00 16.43 91 ASP A CA 1
ATOM 693 C C . ASP A 1 91 ? 44.640 32.191 4.325 1.00 16.64 91 ASP A C 1
ATOM 694 O O . ASP A 1 91 ? 45.047 33.207 4.865 1.00 23.47 91 ASP A O 1
ATOM 699 N N . GLU A 1 92 ? 43.342 31.950 4.135 1.00 14.71 92 GLU A N 1
ATOM 700 C CA . GLU A 1 92 ? 42.406 32.889 4.691 1.00 18.08 92 GLU A CA 1
ATOM 701 C C . GLU A 1 92 ? 42.106 32.662 6.160 1.00 21.51 92 GLU A C 1
ATOM 702 O O . GLU A 1 92 ? 41.470 33.488 6.786 1.00 25.40 92 GLU A O 1
ATOM 708 N N . LEU A 1 93 ? 42.494 31.506 6.690 1.00 26.61 93 LEU A N 1
ATOM 709 C CA . LEU A 1 93 ? 42.108 31.327 8.109 1.00 38.86 93 LEU A CA 1
ATOM 710 C C . LEU A 1 93 ? 42.979 32.143 9.035 1.00 44.53 93 LEU A C 1
ATOM 711 O O . LEU A 1 93 ? 43.757 33.015 8.677 1.00 54.01 93 LEU A O 1
#

Radius of gyration: 11.58 Å; Cα contacts (8 Å, |Δi|>4): 208; chains: 1; bounding box: 23×23×28 Å

B-factor: mean 20.75, std 14.08, range [6.97, 98.37]

Solvent-accessible surface area: 5005 Å² total; per-residue (Å²): 80,52,108,0,22,0,79,26,100,146,40,79,68,69,15,88,1,115,84,50,91,87,0,16,84,56,0,53,136,111,21,139,21,45,63,78,54,118,53,1,59,32,11,35,6,0,0,60,36,82,56,44,58,21,49,22,100,97,26,90,90,22,74,110,114,37,82,143,94,17,17,0,2,7,6,1,0,46,2,94,34,74,1,38,0,53,5,66,51,75,131,80,103

Organism: Equisetum arvense (NCBI:txid3258)

Foldseek 3Di:
DAWEWEQEPVGIDIDDDDAPDQPVVVVVVVDPAFDDPLQQADCRWKKFWPDADWDQVSHDHDDPVCVVRRIHRSSRTGGPHHTYIYTPCPVVD

Secondary structure (DSSP, 8-state):
-EEEEEEETTEEEEEEE-TTS-HHHHHHHHS----SSSSSSSSTTEEEEEES-EE-TT--S--HHHHHTTEEETTT-EESS-EEEE---GGG-

Nearest PDB structures (foldseek):
  1wri-assembly1_A  TM=1.011E+00  e=1.938E-20  Equisetum arvense
  1frr-assembly2_B  TM=9.630E-01  e=2.929E-16  Equisetum arvense
  6xtf-assembly1_D  TM=9.729E-01  e=1.272E-14  Gloeobacter violaceus PCC 7421
  1rfk-assembly1_A  TM=9.615E-01  e=1.505E-13  Mastigocladus laminosus
  6vjv-assembly2_B  TM=9.524E-01  e=1.322E-13  Prochlorococcus phage P-SSM2

Sequence (93 aa):
AYKVTLKTPDGDITFDVEPGERLIDIGSEKADLPLSCQAGACSTCLGKIVSGTVDQSEGSFLDDEQIEQGYVLTCIAIPESDVVIETHKEDEL

CATH classification: 3.10.20.30